Protein AF-A0A391NZN9-F1 (afdb_monomer)

Structure (mmCIF, N/CA/C/O backbone):
data_AF-A0A391NZN9-F1
#
_entry.id   AF-A0A391NZN9-F1
#
loop_
_atom_site.group_PDB
_atom_site.id
_atom_site.type_symbol
_atom_site.label_atom_id
_atom_site.label_alt_id
_atom_site.label_comp_id
_atom_site.label_asym_id
_atom_site.label_entity_id
_atom_site.label_seq_id
_atom_site.pdbx_PDB_ins_code
_atom_site.Cartn_x
_atom_site.Cartn_y
_atom_site.Cartn_z
_atom_site.occupancy
_atom_site.B_iso_or_equiv
_atom_site.auth_seq_id
_atom_site.auth_comp_id
_atom_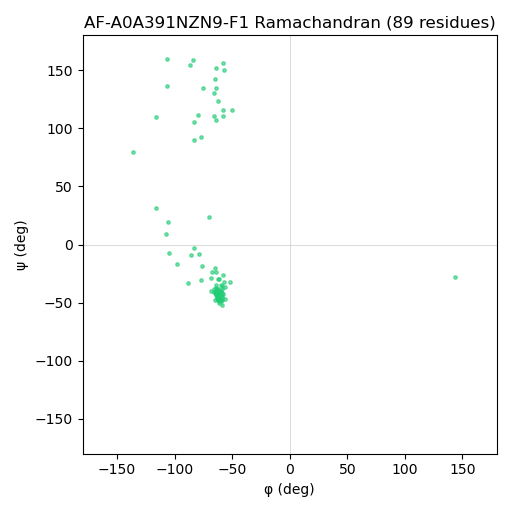site.auth_asym_id
_atom_site.auth_atom_id
_atom_site.pdbx_PDB_model_num
ATOM 1 N N . MET A 1 1 ? 9.229 -12.792 -5.696 1.00 77.94 1 MET A N 1
ATOM 2 C CA . MET A 1 1 ? 8.269 -11.678 -5.510 1.00 77.94 1 MET A CA 1
ATOM 3 C C . MET A 1 1 ? 8.519 -10.926 -4.199 1.00 77.94 1 MET A C 1
ATOM 5 O O . MET A 1 1 ? 8.957 -9.786 -4.254 1.00 77.94 1 MET A O 1
ATOM 9 N N . ASN A 1 2 ? 8.371 -11.571 -3.034 1.00 88.50 2 ASN A N 1
ATOM 10 C CA . ASN A 1 2 ? 8.480 -10.912 -1.717 1.00 88.50 2 ASN A CA 1
ATOM 11 C C . ASN A 1 2 ? 9.829 -10.223 -1.437 1.00 88.50 2 ASN A C 1
ATOM 13 O O . ASN A 1 2 ? 9.847 -9.163 -0.822 1.00 88.50 2 ASN A O 1
ATOM 17 N N . ALA A 1 3 ? 10.955 -10.781 -1.897 1.00 94.12 3 ALA A N 1
ATOM 18 C CA . ALA A 1 3 ? 12.266 -10.138 -1.742 1.00 94.12 3 ALA A CA 1
ATOM 19 C C . ALA A 1 3 ? 12.343 -8.781 -2.470 1.00 94.12 3 ALA A C 1
ATOM 21 O O . ALA A 1 3 ? 12.742 -7.790 -1.866 1.00 94.12 3 ALA A O 1
ATOM 22 N N . ARG A 1 4 ? 11.857 -8.720 -3.718 1.00 93.00 4 ARG A N 1
ATOM 23 C CA . ARG A 1 4 ? 11.851 -7.497 -4.539 1.00 93.00 4 ARG A CA 1
ATOM 24 C C . ARG A 1 4 ? 10.932 -6.418 -3.962 1.00 93.00 4 ARG A C 1
ATOM 26 O O . ARG A 1 4 ? 11.295 -5.250 -3.938 1.00 93.00 4 ARG A O 1
ATOM 33 N N . LEU A 1 5 ? 9.773 -6.807 -3.425 1.00 93.31 5 LEU A N 1
ATOM 34 C CA . LEU A 1 5 ? 8.874 -5.869 -2.742 1.00 93.31 5 LEU A CA 1
ATOM 35 C C . LEU A 1 5 ? 9.504 -5.280 -1.473 1.00 93.31 5 LEU A C 1
ATOM 37 O O . LEU A 1 5 ? 9.382 -4.083 -1.225 1.00 93.31 5 LEU A O 1
ATOM 41 N N . ARG A 1 6 ? 10.209 -6.099 -0.681 1.00 94.88 6 ARG A N 1
ATOM 42 C CA . ARG A 1 6 ? 10.924 -5.616 0.512 1.00 94.88 6 ARG A CA 1
ATOM 43 C C . ARG A 1 6 ? 12.056 -4.663 0.148 1.00 94.88 6 ARG A C 1
ATOM 45 O O . ARG A 1 6 ? 12.225 -3.656 0.823 1.00 94.88 6 ARG A O 1
ATOM 52 N N . GLU A 1 7 ? 12.811 -4.965 -0.902 1.00 96.00 7 GLU A N 1
ATOM 53 C CA . GLU A 1 7 ? 13.847 -4.075 -1.430 1.00 96.00 7 GLU A CA 1
ATOM 54 C C . GLU A 1 7 ? 13.257 -2.742 -1.907 1.00 96.00 7 GLU A C 1
ATOM 56 O O . GLU A 1 7 ? 13.711 -1.682 -1.483 1.00 96.00 7 GLU A O 1
ATOM 61 N N . MET A 1 8 ? 12.175 -2.786 -2.689 1.00 95.56 8 MET A N 1
ATOM 62 C CA . MET A 1 8 ? 11.471 -1.587 -3.138 1.00 95.56 8 MET A CA 1
ATOM 63 C C . MET A 1 8 ? 11.024 -0.727 -1.947 1.00 95.56 8 MET A C 1
ATOM 65 O O . MET A 1 8 ? 11.306 0.470 -1.915 1.00 95.56 8 MET A O 1
ATOM 69 N N . LEU A 1 9 ? 10.419 -1.325 -0.917 1.00 95.56 9 LEU A N 1
ATOM 70 C CA . LEU A 1 9 ? 10.010 -0.599 0.289 1.00 95.56 9 LEU A CA 1
ATOM 71 C C . LEU A 1 9 ? 11.191 -0.009 1.075 1.00 95.56 9 LEU A C 1
ATOM 73 O O . LEU A 1 9 ? 11.058 1.085 1.623 1.00 95.56 9 LEU A O 1
ATOM 77 N N . ARG A 1 10 ? 12.348 -0.687 1.117 1.00 96.00 10 ARG A N 1
ATOM 78 C CA . ARG A 1 10 ? 13.575 -0.154 1.741 1.00 96.00 10 ARG A CA 1
ATOM 79 C C . ARG A 1 10 ? 14.071 1.094 1.015 1.00 96.00 10 ARG A C 1
ATOM 81 O O . ARG A 1 10 ? 14.376 2.088 1.672 1.00 96.00 10 ARG A O 1
ATOM 88 N N . ASN A 1 11 ? 14.073 1.067 -0.317 1.00 96.62 11 ASN A N 1
ATOM 89 C CA . ASN A 1 11 ? 14.501 2.196 -1.148 1.00 96.62 11 ASN A CA 1
ATOM 90 C C . ASN A 1 11 ? 13.549 3.402 -1.036 1.00 96.62 11 ASN A C 1
ATOM 92 O O . ASN A 1 11 ? 13.971 4.538 -1.216 1.00 96.62 11 ASN A O 1
ATOM 96 N N . HIS A 1 12 ? 12.288 3.172 -0.656 1.00 96.75 12 HIS A N 1
ATOM 97 C CA . HIS A 1 12 ? 11.262 4.209 -0.490 1.00 96.75 12 HIS A CA 1
ATOM 98 C C . HIS A 1 12 ? 10.940 4.530 0.982 1.00 96.75 12 HIS A C 1
ATOM 100 O O . HIS A 1 12 ? 9.887 5.097 1.277 1.00 96.75 12 HIS A O 1
ATOM 106 N N . ARG A 1 13 ? 11.826 4.193 1.932 1.00 94.00 13 ARG A N 1
ATOM 107 C CA . ARG A 1 13 ? 11.575 4.366 3.379 1.00 94.00 13 ARG A CA 1
ATOM 108 C C . ARG A 1 13 ? 11.257 5.803 3.812 1.00 94.00 13 ARG A C 1
ATOM 110 O O . ARG A 1 13 ? 10.587 5.976 4.822 1.00 94.00 13 ARG A O 1
ATOM 117 N N . GLY A 1 14 ? 11.736 6.803 3.066 1.00 95.38 14 GLY A N 1
ATOM 118 C CA . GLY A 1 14 ? 11.513 8.229 3.338 1.00 95.38 14 GLY A CA 1
ATOM 119 C C . GLY A 1 14 ? 10.185 8.779 2.808 1.00 95.38 14 GLY A C 1
ATOM 120 O O . GLY A 1 14 ? 9.887 9.949 3.018 1.00 95.38 14 GLY A O 1
ATOM 121 N N . LEU A 1 15 ? 9.392 7.965 2.107 1.00 95.25 15 LEU A N 1
ATOM 122 C CA . LEU A 1 15 ? 8.068 8.363 1.645 1.00 95.25 15 LEU A CA 1
ATOM 123 C C . LEU A 1 15 ? 7.004 8.096 2.710 1.00 95.25 15 LEU A C 1
ATOM 125 O O . LEU A 1 15 ? 7.130 7.173 3.520 1.00 95.25 15 LEU A O 1
ATOM 129 N N . S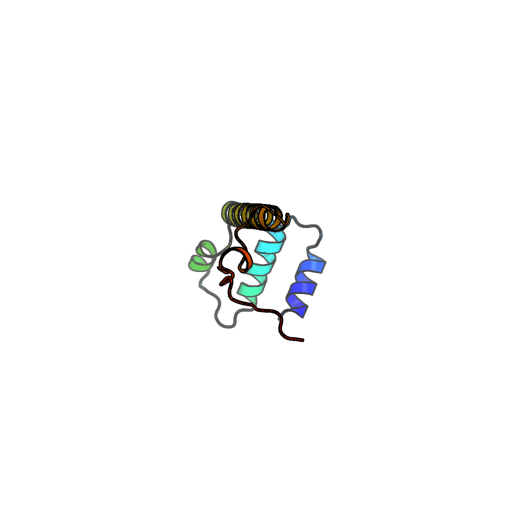ER A 1 16 ? 5.915 8.866 2.648 1.00 93.38 16 SER A N 1
ATOM 130 C CA . SER A 1 16 ? 4.722 8.600 3.452 1.00 93.38 16 SER A CA 1
ATOM 131 C C . SER A 1 16 ? 4.178 7.195 3.180 1.00 93.38 16 SER A C 1
ATOM 133 O O . SER A 1 16 ? 4.414 6.599 2.120 1.00 93.38 16 SER A O 1
ATOM 135 N N . ILE A 1 17 ? 3.441 6.647 4.143 1.00 89.81 17 ILE A N 1
ATOM 136 C CA . ILE A 1 17 ? 2.904 5.291 4.044 1.00 89.81 17 ILE A CA 1
ATOM 137 C C . ILE A 1 17 ? 1.993 5.124 2.820 1.00 89.81 17 ILE A C 1
ATOM 139 O O . ILE A 1 17 ? 2.102 4.121 2.117 1.00 89.81 17 ILE A O 1
ATOM 143 N N . GLU A 1 18 ? 1.189 6.136 2.493 1.00 92.31 18 GLU A N 1
ATOM 144 C CA . GLU A 1 18 ? 0.294 6.157 1.334 1.00 92.31 18 GLU A CA 1
ATOM 145 C C . GLU A 1 18 ? 1.089 6.069 0.032 1.00 92.31 18 GLU A C 1
ATOM 147 O O . GLU A 1 18 ? 0.785 5.259 -0.846 1.00 92.31 18 GLU A O 1
ATOM 152 N N . ARG A 1 19 ? 2.168 6.855 -0.076 1.00 94.44 19 ARG A N 1
ATOM 153 C CA . ARG A 1 19 ? 3.061 6.838 -1.240 1.00 94.44 19 ARG A CA 1
ATOM 154 C C . ARG A 1 19 ? 3.768 5.494 -1.386 1.00 94.44 19 ARG A C 1
ATOM 156 O O . ARG A 1 19 ? 3.880 4.991 -2.500 1.00 94.44 19 ARG A O 1
ATOM 163 N N . ARG A 1 20 ? 4.198 4.878 -0.281 1.00 95.19 20 ARG A N 1
ATOM 164 C CA . ARG A 1 20 ? 4.792 3.531 -0.301 1.00 95.19 20 ARG A CA 1
ATOM 165 C C . ARG A 1 20 ? 3.780 2.464 -0.720 1.00 95.19 20 ARG A C 1
ATOM 167 O O . ARG A 1 20 ? 4.133 1.592 -1.506 1.00 95.19 20 ARG A O 1
ATOM 174 N N . ILE A 1 21 ? 2.533 2.534 -0.245 1.00 93.62 21 ILE A N 1
ATOM 175 C CA . ILE A 1 21 ? 1.452 1.624 -0.663 1.00 93.62 21 ILE A CA 1
ATOM 176 C C . ILE A 1 21 ? 1.198 1.770 -2.165 1.00 93.62 21 ILE A C 1
ATOM 178 O O . ILE A 1 21 ? 1.203 0.774 -2.886 1.00 93.62 21 ILE A O 1
ATOM 182 N N . LYS A 1 22 ? 1.058 3.003 -2.661 1.00 94.81 22 LYS A N 1
ATOM 183 C CA . LYS A 1 22 ? 0.902 3.269 -4.097 1.00 94.81 22 LYS A CA 1
ATOM 184 C C . LYS A 1 22 ? 2.099 2.752 -4.904 1.00 94.81 22 LYS A C 1
ATOM 186 O O . LYS A 1 22 ? 1.901 2.132 -5.943 1.00 94.81 22 LYS A O 1
ATOM 191 N N . ALA A 1 23 ? 3.326 2.907 -4.406 1.00 95.25 23 ALA A N 1
ATOM 192 C CA . ALA A 1 23 ? 4.516 2.348 -5.047 1.00 95.25 23 ALA A CA 1
ATOM 193 C C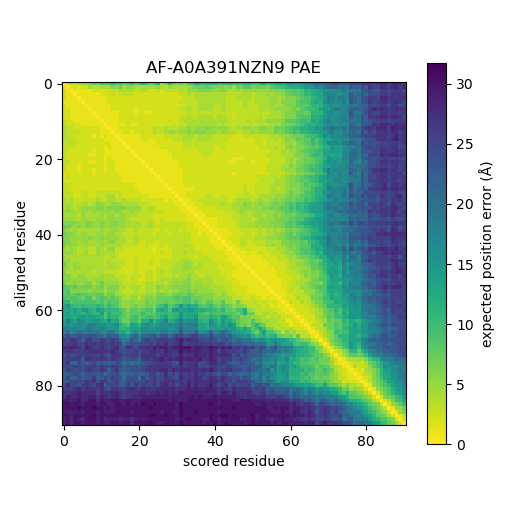 . ALA A 1 23 ? 4.484 0.809 -5.121 1.00 95.25 23 ALA A C 1
ATOM 195 O O . ALA A 1 23 ? 4.868 0.249 -6.144 1.00 95.25 23 ALA A O 1
ATOM 196 N N . VAL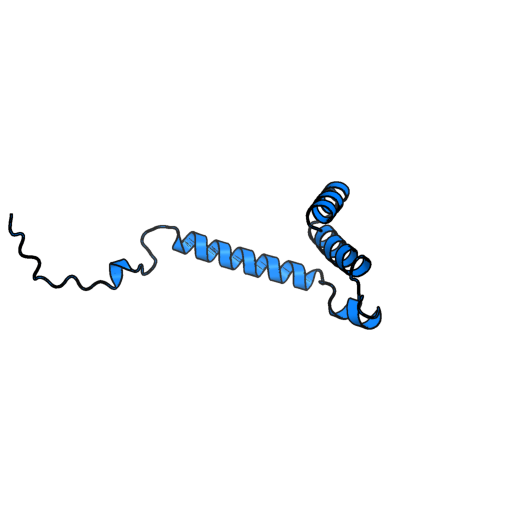 A 1 24 ? 3.979 0.116 -4.087 1.00 94.12 24 VAL A N 1
ATOM 197 C CA . VAL A 1 24 ? 3.769 -1.347 -4.125 1.00 94.12 24 VAL A CA 1
ATOM 198 C C . VAL A 1 24 ? 2.775 -1.724 -5.218 1.00 94.12 24 VAL A C 1
ATOM 200 O O . VAL A 1 24 ? 3.084 -2.589 -6.034 1.00 94.12 24 VAL A O 1
ATOM 203 N N . TYR A 1 25 ? 1.613 -1.067 -5.266 1.00 93.81 25 TYR A N 1
ATOM 204 C CA . TYR A 1 25 ? 0.603 -1.332 -6.296 1.00 93.81 25 TYR A CA 1
ATOM 205 C C . TYR A 1 25 ? 1.156 -1.100 -7.704 1.00 93.81 25 TYR A C 1
ATOM 207 O O . TYR A 1 25 ? 0.986 -1.949 -8.579 1.00 93.81 25 TYR A O 1
ATOM 215 N N . TRP A 1 26 ? 1.881 0.002 -7.906 1.00 93.88 26 TRP A N 1
ATOM 216 C CA . TRP A 1 26 ? 2.526 0.307 -9.180 1.00 93.88 26 TRP A CA 1
ATOM 217 C C . TRP A 1 26 ? 3.580 -0.737 -9.560 1.00 93.88 26 TRP A C 1
ATOM 219 O O . TRP A 1 26 ? 3.618 -1.203 -10.696 1.00 93.88 26 TRP A O 1
ATOM 229 N N . TRP A 1 27 ? 4.406 -1.162 -8.602 1.00 94.50 27 TRP A N 1
ATOM 230 C CA . TRP A 1 27 ? 5.397 -2.209 -8.832 1.00 94.50 27 TRP A CA 1
ATOM 231 C C . TRP A 1 27 ? 4.729 -3.521 -9.252 1.00 94.50 27 TRP A C 1
ATOM 233 O O . TRP A 1 27 ? 5.154 -4.130 -10.232 1.00 94.50 27 TRP A O 1
ATOM 243 N N . CYS A 1 28 ? 3.661 -3.930 -8.561 1.00 91.69 28 CYS A N 1
ATOM 244 C CA . CYS A 1 28 ? 2.887 -5.120 -8.911 1.00 91.69 28 CYS A CA 1
ATOM 245 C C . CYS A 1 28 ? 2.261 -5.007 -10.304 1.00 91.69 28 CYS A C 1
ATOM 247 O O . CYS A 1 28 ? 2.304 -5.973 -11.059 1.00 91.69 28 CYS A O 1
ATOM 249 N N . TYR A 1 29 ? 1.731 -3.835 -10.662 1.00 93.38 29 TYR A N 1
ATOM 250 C CA . TYR A 1 29 ? 1.208 -3.569 -11.998 1.00 93.38 29 TYR A CA 1
ATOM 251 C C . TYR A 1 29 ? 2.281 -3.769 -13.083 1.00 93.38 29 TYR A C 1
ATOM 253 O O . TYR A 1 29 ? 2.081 -4.562 -14.001 1.00 93.38 29 TYR A O 1
ATOM 261 N N . MET A 1 30 ? 3.446 -3.130 -12.931 1.00 93.50 30 MET A N 1
ATOM 262 C CA . MET A 1 30 ? 4.549 -3.193 -13.902 1.00 93.50 30 MET A CA 1
ATOM 263 C C . MET A 1 30 ? 5.152 -4.595 -14.063 1.00 93.50 30 MET A C 1
ATOM 265 O O . MET A 1 30 ? 5.768 -4.887 -15.083 1.00 93.50 30 MET A O 1
ATOM 269 N N . HIS A 1 31 ? 4.998 -5.453 -13.054 1.00 92.56 31 HIS A N 1
ATOM 270 C CA . HIS A 1 31 ? 5.537 -6.815 -13.039 1.00 92.56 31 HIS A CA 1
ATOM 271 C C . HIS A 1 31 ? 4.452 -7.889 -13.207 1.00 92.56 31 HIS A C 1
ATOM 273 O O . HIS A 1 31 ? 4.737 -9.077 -13.039 1.00 92.56 31 HIS A O 1
ATOM 279 N N . SER A 1 32 ? 3.214 -7.496 -13.521 1.00 91.50 32 SER A N 1
ATOM 280 C CA . SER A 1 32 ? 2.144 -8.437 -13.841 1.00 91.50 32 SER A CA 1
ATOM 281 C C . SER A 1 32 ? 2.354 -8.996 -15.252 1.00 91.50 32 SER A C 1
ATOM 283 O O . SER A 1 32 ? 2.583 -8.218 -16.176 1.00 91.50 32 SER A O 1
ATOM 285 N N . PRO A 1 33 ? 2.220 -10.317 -15.476 1.00 95.00 33 PRO A N 1
ATOM 286 C CA . PRO A 1 33 ? 2.294 -10.891 -16.822 1.00 95.00 33 PRO A CA 1
ATOM 287 C C . PRO A 1 33 ? 1.142 -10.430 -17.730 1.00 95.00 33 PRO A C 1
ATOM 289 O O . PRO A 1 33 ? 1.243 -10.533 -18.949 1.00 95.00 33 PRO A O 1
ATOM 292 N N . LYS A 1 34 ? 0.037 -9.948 -17.144 1.00 94.75 34 LYS A N 1
ATOM 293 C CA . LYS A 1 34 ? -1.137 -9.415 -17.846 1.00 94.75 34 LYS A CA 1
ATOM 294 C C . LYS A 1 34 ? -1.584 -8.122 -17.154 1.00 94.75 34 LYS A C 1
ATOM 296 O O . LYS A 1 34 ? -2.476 -8.168 -16.303 1.00 94.75 34 LYS A O 1
ATOM 301 N N . PRO A 1 35 ? -0.915 -6.988 -17.423 1.00 93.12 35 PRO A N 1
ATOM 302 C CA . PRO A 1 35 ? -1.298 -5.709 -16.843 1.00 93.12 35 PRO A CA 1
ATOM 303 C C . PRO A 1 35 ? -2.685 -5.288 -17.342 1.00 93.12 35 PRO A C 1
ATOM 305 O O . PRO A 1 35 ? -3.035 -5.506 -18.502 1.00 93.12 35 PRO A O 1
ATOM 308 N N . LEU A 1 36 ? -3.475 -4.677 -16.460 1.00 94.12 36 LEU A N 1
ATOM 309 C CA . LEU A 1 36 ? -4.729 -4.039 -16.854 1.00 94.12 36 LEU A CA 1
ATOM 310 C C . LEU A 1 36 ? -4.456 -2.863 -17.809 1.00 94.12 36 LEU A C 1
ATOM 312 O O . LEU A 1 36 ? -3.406 -2.228 -17.701 1.00 94.12 36 LEU A O 1
ATOM 316 N N . PRO A 1 37 ? -5.397 -2.513 -18.703 1.00 94.56 37 PRO A N 1
ATOM 317 C CA . PRO A 1 37 ? -5.300 -1.283 -19.479 1.00 94.56 37 PRO A CA 1
ATOM 318 C C . PRO A 1 37 ? -5.183 -0.060 -18.567 1.00 94.56 37 PRO A C 1
ATOM 320 O O . PRO A 1 37 ? -5.763 -0.031 -17.480 1.00 94.56 37 PRO A O 1
ATOM 323 N N . LEU A 1 38 ? -4.498 0.987 -19.033 1.00 88.75 38 LEU A N 1
ATOM 324 C CA . LEU A 1 38 ? -4.253 2.191 -18.231 1.00 88.75 38 LEU A CA 1
ATOM 325 C C . LEU A 1 38 ? -5.545 2.835 -17.698 1.00 88.75 38 LEU A C 1
ATOM 327 O O . LEU A 1 38 ? -5.587 3.282 -16.553 1.00 88.75 38 LEU A O 1
ATOM 331 N N . SER A 1 39 ? -6.615 2.807 -18.496 1.00 93.44 39 SER A N 1
ATOM 332 C CA . SER A 1 39 ? -7.948 3.287 -18.115 1.00 93.44 39 SER A CA 1
ATOM 333 C C . SER A 1 39 ? -8.571 2.514 -16.948 1.00 93.44 39 SER A C 1
ATOM 335 O O . SER A 1 39 ? -9.345 3.079 -16.180 1.00 93.44 39 SER A O 1
ATOM 337 N N . GLU A 1 40 ? -8.238 1.231 -16.801 1.00 94.06 40 GLU A N 1
ATOM 338 C CA . GLU A 1 40 ? -8.758 0.369 -15.739 1.00 94.06 40 GLU A CA 1
ATOM 339 C C . GLU A 1 40 ? -7.901 0.444 -14.473 1.00 94.06 40 GLU A C 1
ATOM 341 O O . GLU A 1 40 ? -8.441 0.412 -13.369 1.00 94.06 40 GLU A O 1
ATOM 346 N N . ILE A 1 41 ? -6.581 0.630 -14.599 1.00 92.38 41 ILE A N 1
ATOM 347 C CA . ILE A 1 41 ? -5.683 0.778 -13.438 1.00 92.38 41 ILE A CA 1
ATOM 348 C C . ILE A 1 41 ? -6.109 1.949 -12.563 1.0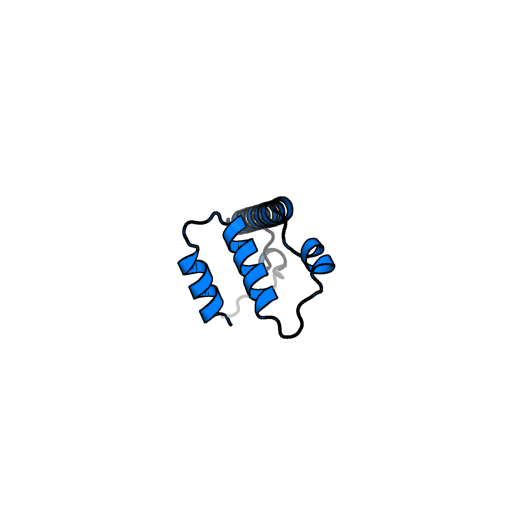0 92.38 41 ILE A C 1
ATOM 350 O O . ILE A 1 41 ? -6.117 1.826 -11.343 1.00 92.38 41 ILE A O 1
ATOM 354 N N . ILE A 1 42 ? -6.480 3.076 -13.178 1.00 90.00 42 ILE A N 1
ATOM 355 C CA . ILE A 1 42 ? -6.891 4.285 -12.453 1.00 90.00 42 ILE A CA 1
ATOM 356 C C . ILE A 1 42 ? -8.074 3.991 -11.520 1.00 90.00 42 ILE A C 1
ATOM 358 O O . ILE A 1 42 ? -8.151 4.567 -10.438 1.00 90.00 42 ILE A O 1
ATOM 362 N N . LYS A 1 43 ? -8.959 3.062 -11.901 1.00 91.38 43 LYS A N 1
ATOM 363 C CA . LYS A 1 43 ? -10.129 2.672 -11.105 1.00 91.38 43 LYS A CA 1
ATOM 364 C C . LYS A 1 43 ? -9.778 1.748 -9.938 1.00 91.38 43 LYS A C 1
ATOM 366 O O . LYS A 1 43 ? -10.471 1.769 -8.927 1.00 91.38 43 LYS A O 1
ATOM 371 N N . VAL A 1 44 ? -8.736 0.924 -10.0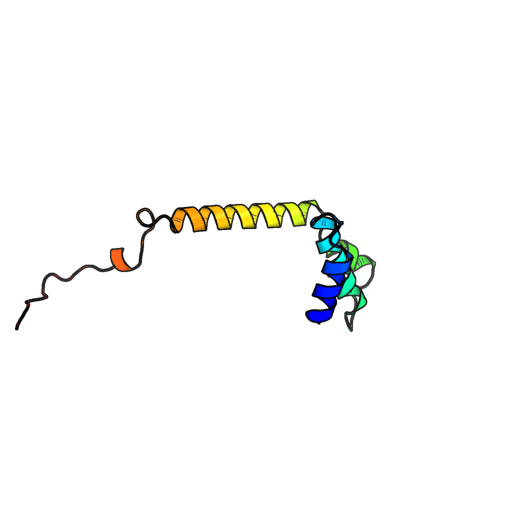79 1.00 90.50 44 VAL A N 1
ATOM 372 C CA . VAL A 1 44 ? -8.344 -0.073 -9.062 1.00 90.50 44 VAL A CA 1
ATOM 373 C C . VAL A 1 44 ? -7.205 0.392 -8.156 1.00 90.50 44 VAL A C 1
ATOM 375 O O . VAL A 1 44 ? -6.975 -0.200 -7.102 1.00 90.50 44 VAL A O 1
ATOM 378 N N . MET A 1 45 ? -6.470 1.433 -8.551 1.00 93.12 45 MET A N 1
ATOM 379 C CA . MET A 1 45 ? -5.385 1.994 -7.756 1.00 93.12 45 MET A CA 1
ATOM 380 C C . MET A 1 45 ? -5.940 2.575 -6.446 1.00 93.12 45 MET A C 1
ATOM 382 O O . MET A 1 45 ? -6.934 3.304 -6.474 1.00 93.12 45 MET A O 1
ATOM 386 N N . PRO A 1 46 ? -5.309 2.315 -5.289 1.00 93.81 46 PRO A N 1
ATOM 387 C CA . PRO A 1 46 ? -5.802 2.845 -4.030 1.00 93.81 46 PRO A CA 1
ATOM 388 C C . PRO A 1 46 ? -5.694 4.375 -3.998 1.00 93.81 46 PRO A C 1
ATOM 390 O O . PRO A 1 46 ? -4.638 4.963 -4.257 1.00 93.81 46 PRO A O 1
ATOM 393 N N . THR A 1 47 ? -6.795 5.023 -3.627 1.00 93.56 47 THR A N 1
ATOM 394 C CA . THR A 1 47 ? -6.842 6.458 -3.331 1.00 93.56 47 THR A CA 1
ATOM 395 C C . THR A 1 47 ? -6.413 6.710 -1.891 1.00 93.56 47 THR A C 1
ATOM 397 O O . THR A 1 47 ? -6.516 5.820 -1.044 1.00 93.56 47 THR A O 1
ATOM 400 N N . ASP A 1 48 ? -5.988 7.933 -1.572 1.00 92.44 48 ASP A N 1
ATOM 401 C CA . ASP A 1 48 ? -5.608 8.282 -0.194 1.00 92.44 48 ASP A CA 1
ATOM 402 C C . ASP A 1 48 ? -6.782 8.087 0.781 1.00 92.44 48 ASP A C 1
ATOM 404 O O . ASP A 1 48 ? -6.597 7.606 1.899 1.00 92.44 48 ASP A O 1
ATOM 408 N N . GLN A 1 49 ? -8.009 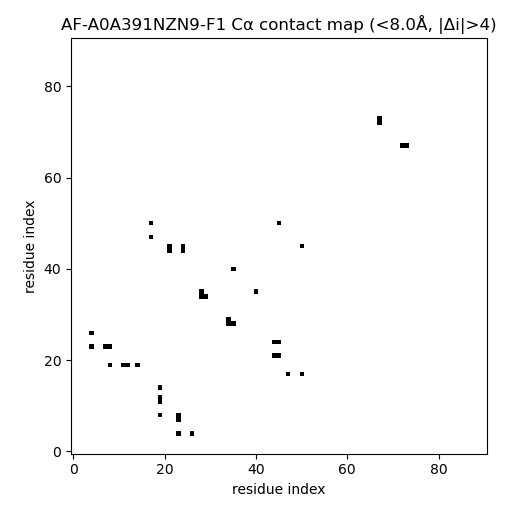8.345 0.318 1.00 93.25 49 GLN A N 1
ATOM 409 C CA . GLN A 1 49 ? -9.237 8.077 1.068 1.00 93.25 49 GLN A CA 1
ATOM 410 C C . GLN A 1 49 ? -9.429 6.580 1.337 1.00 93.25 49 GLN A C 1
ATOM 412 O O . GLN A 1 49 ? -9.685 6.198 2.476 1.00 93.25 49 GLN A O 1
ATOM 417 N N . SER A 1 50 ? -9.253 5.718 0.328 1.00 93.25 50 SER A N 1
ATOM 418 C CA . SER A 1 50 ? -9.363 4.265 0.522 1.00 93.25 50 SER A CA 1
ATOM 419 C C . SER A 1 50 ? -8.288 3.720 1.466 1.00 93.25 50 SER A C 1
ATOM 421 O O . SER A 1 50 ? -8.579 2.862 2.297 1.00 93.25 50 SER A O 1
ATOM 423 N N . ILE A 1 51 ? -7.064 4.257 1.395 1.00 91.81 51 ILE A N 1
ATOM 424 C CA . ILE A 1 51 ? -5.960 3.872 2.280 1.00 91.81 51 ILE A CA 1
ATOM 425 C C . ILE A 1 51 ? -6.309 4.266 3.716 1.00 91.81 51 ILE A C 1
ATOM 427 O O . ILE A 1 51 ? -6.234 3.438 4.621 1.00 91.81 51 ILE A O 1
ATOM 431 N N . THR A 1 52 ? -6.770 5.502 3.909 1.00 90.56 52 THR A N 1
ATOM 432 C CA . THR A 1 52 ? -7.197 6.020 5.214 1.00 90.56 52 THR A CA 1
ATOM 433 C C . THR A 1 52 ? -8.332 5.184 5.802 1.00 90.56 52 THR A C 1
ATOM 435 O O . THR A 1 52 ? -8.260 4.780 6.961 1.00 90.56 52 THR A O 1
ATOM 438 N N . ALA A 1 53 ? -9.345 4.854 4.999 1.00 91.75 53 ALA A N 1
ATOM 439 C CA . ALA A 1 53 ? -10.478 4.040 5.427 1.00 91.75 53 ALA A CA 1
ATOM 440 C C . ALA A 1 53 ? -10.050 2.628 5.870 1.00 91.75 53 ALA A C 1
ATOM 442 O O . ALA A 1 53 ? -10.542 2.118 6.878 1.00 91.75 53 ALA A O 1
ATOM 443 N N . ILE A 1 54 ? -9.099 2.003 5.163 1.00 90.00 54 ILE A N 1
ATOM 444 C CA . ILE A 1 54 ? -8.537 0.704 5.564 1.00 90.00 54 ILE A CA 1
ATOM 445 C C . ILE A 1 54 ? -7.822 0.825 6.913 1.00 90.00 54 ILE A C 1
ATOM 447 O O . ILE A 1 54 ? -8.059 -0.000 7.795 1.00 90.00 54 ILE A O 1
ATOM 451 N N . TYR A 1 55 ? -6.995 1.858 7.104 1.00 85.56 55 TYR A N 1
ATOM 452 C CA . TYR A 1 55 ? -6.305 2.081 8.376 1.00 85.56 55 TYR A CA 1
ATOM 453 C C . TYR A 1 55 ? -7.271 2.321 9.536 1.00 85.56 55 TYR A C 1
ATOM 455 O O . TYR A 1 55 ? -7.088 1.741 10.604 1.00 85.56 55 TYR A O 1
ATOM 463 N N . GLN A 1 56 ? -8.319 3.120 9.330 1.00 89.44 56 GLN A N 1
ATOM 464 C CA . GLN A 1 56 ? -9.355 3.356 10.337 1.00 89.44 56 GLN A CA 1
ATOM 465 C C . GLN A 1 56 ? -10.049 2.051 10.736 1.00 89.44 56 GLN A C 1
ATOM 467 O O . GLN A 1 56 ? -10.117 1.737 11.923 1.00 89.44 56 GLN A O 1
ATOM 472 N N . ARG A 1 57 ? -10.471 1.244 9.754 1.00 90.50 57 ARG A N 1
ATOM 473 C CA . ARG A 1 57 ? -11.101 -0.061 9.999 1.00 90.50 57 ARG A CA 1
ATOM 474 C C . ARG A 1 57 ? -10.164 -1.031 10.724 1.00 90.50 57 ARG A C 1
ATOM 476 O O . ARG A 1 57 ? -10.595 -1.743 11.627 1.00 90.50 57 ARG A O 1
ATOM 483 N N . MET A 1 58 ? -8.886 -1.073 10.343 1.00 87.81 58 MET A N 1
ATOM 484 C CA . MET A 1 58 ? -7.886 -1.910 11.017 1.00 87.81 58 MET A CA 1
ATOM 485 C C . MET A 1 58 ? -7.665 -1.473 12.465 1.00 87.81 58 MET A C 1
ATOM 487 O O . MET A 1 58 ? -7.588 -2.323 13.347 1.00 87.81 58 MET A O 1
ATOM 491 N N . ASN A 1 59 ? -7.593 -0.166 12.718 1.00 86.81 59 ASN A N 1
ATOM 492 C CA . ASN A 1 59 ? -7.401 0.369 14.061 1.00 86.81 59 ASN A CA 1
ATOM 493 C C . ASN A 1 59 ? -8.627 0.123 14.952 1.00 86.81 59 ASN A C 1
ATOM 495 O O . ASN A 1 59 ? -8.484 -0.247 16.111 1.00 86.81 59 ASN A O 1
ATOM 499 N N . GLU A 1 60 ? -9.837 0.266 14.408 1.00 84.62 60 GLU A N 1
ATOM 500 C CA . GLU A 1 60 ? -11.072 -0.076 15.113 1.00 84.62 60 GLU A CA 1
ATOM 501 C C . GLU A 1 60 ? -11.121 -1.561 15.476 1.00 84.62 60 GLU A C 1
ATOM 503 O O . GLU A 1 60 ? -11.378 -1.898 16.632 1.00 84.62 60 GLU A O 1
ATOM 508 N N . LYS A 1 61 ? -10.793 -2.445 14.525 1.00 79.25 61 LYS A N 1
ATOM 509 C CA . LYS A 1 61 ? -10.680 -3.882 14.785 1.00 79.25 61 LYS A CA 1
ATOM 510 C C . LYS A 1 61 ? -9.640 -4.175 15.868 1.00 79.25 61 LYS A C 1
ATOM 512 O O . LYS A 1 61 ? -9.942 -4.907 16.802 1.00 79.25 61 LYS A O 1
ATOM 517 N N . HIS A 1 62 ? -8.452 -3.579 15.781 1.00 78.81 62 HIS A N 1
ATOM 518 C CA . HIS A 1 62 ? -7.399 -3.772 16.777 1.00 78.81 62 HIS A CA 1
ATOM 519 C C . HIS A 1 62 ? -7.815 -3.264 18.164 1.00 78.81 62 HIS A C 1
ATOM 521 O O . HIS A 1 62 ? -7.520 -3.899 19.172 1.00 78.81 62 HIS A O 1
ATOM 527 N N . ARG A 1 63 ? -8.542 -2.142 18.228 1.00 77.75 63 ARG A N 1
ATOM 528 C CA . ARG A 1 63 ? -9.123 -1.627 19.472 1.00 77.75 63 ARG A CA 1
ATOM 529 C C . ARG A 1 63 ? -10.126 -2.618 20.059 1.00 77.75 63 ARG A C 1
ATOM 531 O O . ARG A 1 63 ? -10.025 -2.907 21.243 1.00 77.75 63 ARG A O 1
ATOM 538 N N . LEU A 1 64 ? -11.041 -3.154 19.248 1.00 74.88 64 LEU A N 1
ATOM 539 C CA . LEU A 1 64 ? -12.007 -4.169 19.680 1.00 74.88 64 LEU A CA 1
ATOM 540 C C . LEU A 1 64 ? -11.306 -5.438 20.177 1.00 74.88 64 LEU A C 1
ATOM 542 O O . LEU A 1 64 ? -11.607 -5.905 21.266 1.00 74.88 64 LEU A O 1
ATOM 546 N N . GLU A 1 65 ? -10.332 -5.959 19.429 1.00 75.00 65 GLU A N 1
ATOM 547 C CA . GLU A 1 65 ? -9.527 -7.118 19.840 1.00 75.00 65 GLU A CA 1
ATOM 548 C C . GLU A 1 65 ? -8.784 -6.854 21.150 1.00 75.00 65 GLU A C 1
ATOM 550 O O . GLU A 1 65 ? -8.762 -7.713 22.025 1.00 75.00 65 GLU A O 1
ATOM 555 N N . LYS A 1 66 ? -8.214 -5.655 21.320 1.00 72.44 66 LYS A N 1
ATOM 556 C CA . LYS A 1 66 ? -7.556 -5.271 22.566 1.00 72.44 66 LYS A CA 1
ATOM 557 C C . LYS A 1 66 ? -8.549 -5.215 23.721 1.00 72.44 66 LYS A C 1
ATOM 559 O O . LYS A 1 66 ? -8.212 -5.733 24.773 1.00 72.44 66 LYS A O 1
ATOM 564 N N . THR A 1 67 ? -9.741 -4.643 23.531 1.00 66.50 67 THR A N 1
ATOM 565 C CA . THR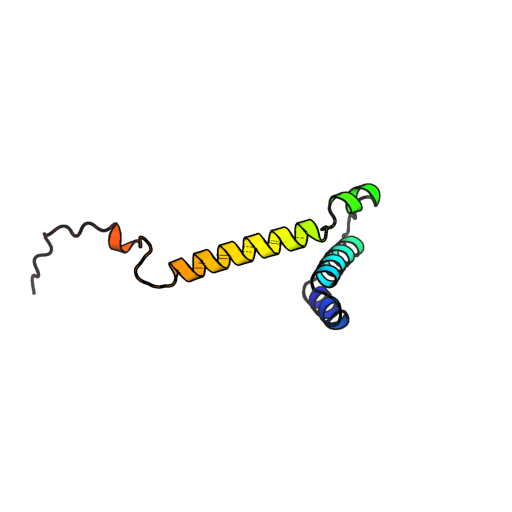 A 1 67 ? -10.819 -4.633 24.537 1.00 66.50 67 THR A CA 1
ATOM 566 C C . THR A 1 67 ? -11.251 -6.053 24.908 1.00 66.50 67 THR A C 1
ATOM 568 O O . THR A 1 67 ? -11.351 -6.352 26.089 1.00 66.50 67 THR A O 1
ATOM 571 N N . LEU A 1 68 ? -11.420 -6.947 23.928 1.00 61.75 68 LEU A N 1
ATOM 572 C CA . LEU A 1 68 ? -11.752 -8.360 24.161 1.00 61.75 68 LEU A CA 1
ATOM 573 C C . LEU A 1 68 ? -10.604 -9.144 24.825 1.00 61.75 68 LEU A C 1
ATOM 575 O O . LEU A 1 68 ? -10.847 -10.111 25.537 1.00 61.75 68 LEU A O 1
ATOM 579 N N . SER A 1 69 ? -9.353 -8.736 24.596 1.00 57.78 69 SER A N 1
ATOM 580 C CA . SER A 1 69 ? -8.160 -9.337 25.203 1.00 57.78 69 SER A CA 1
ATOM 581 C C . SER A 1 69 ? -7.917 -8.884 26.650 1.00 57.78 69 SER A C 1
ATOM 583 O O . SER A 1 69 ? -7.020 -9.429 27.300 1.00 57.78 69 SER A O 1
ATOM 585 N N . ILE A 1 70 ? -8.667 -7.902 27.169 1.00 58.25 70 ILE A N 1
ATOM 586 C CA . ILE A 1 70 ? -8.710 -7.604 28.606 1.00 58.25 70 ILE A CA 1
ATOM 587 C C . ILE A 1 70 ? -9.606 -8.681 29.225 1.00 58.25 70 ILE A C 1
ATOM 589 O O . ILE A 1 70 ? -10.829 -8.593 29.197 1.00 58.25 70 ILE A O 1
ATOM 593 N N . TRP A 1 71 ? -8.978 -9.764 29.678 1.00 51.81 71 TRP A N 1
ATOM 594 C CA . TRP A 1 71 ? -9.635 -10.945 30.234 1.00 51.81 71 TRP A CA 1
ATOM 595 C C . TRP A 1 71 ? -10.668 -10.564 31.311 1.00 51.81 71 TRP A C 1
ATOM 597 O O . TRP A 1 71 ? -10.289 -10.038 32.356 1.00 51.81 71 TRP A O 1
ATOM 607 N N . GLY A 1 72 ? -11.953 -10.842 31.053 1.00 56.22 72 GLY A N 1
ATOM 608 C CA . GLY A 1 72 ? -13.053 -10.678 32.016 1.00 56.22 72 GLY A CA 1
ATOM 609 C C . GLY A 1 72 ? -14.392 -10.203 31.433 1.00 56.22 72 GLY A C 1
ATOM 610 O O . GLY A 1 72 ? -15.428 -10.572 31.971 1.00 56.22 72 GLY A O 1
ATOM 611 N N . ASP A 1 73 ? -14.386 -9.446 30.328 1.00 61.38 73 ASP A N 1
ATOM 612 C CA . ASP A 1 73 ? -15.599 -8.772 29.811 1.00 61.38 73 ASP A CA 1
ATOM 613 C C . ASP A 1 73 ? -16.223 -9.422 28.558 1.00 61.38 73 ASP A C 1
ATOM 615 O O . ASP A 1 73 ? -17.301 -9.023 28.112 1.00 61.38 73 ASP A O 1
ATOM 619 N N . ALA A 1 74 ? -15.562 -10.414 27.956 1.00 67.06 74 ALA A N 1
ATOM 620 C CA . ALA A 1 74 ? -16.041 -11.094 26.753 1.00 67.06 74 ALA A CA 1
ATOM 621 C C . ALA A 1 74 ? -16.541 -12.506 27.078 1.00 67.06 74 ALA A C 1
ATOM 623 O O . ALA A 1 74 ? -15.857 -13.241 27.785 1.00 67.06 74 ALA A O 1
ATOM 624 N N . ILE A 1 75 ? -17.688 -12.898 26.505 1.00 69.00 75 ILE A N 1
ATOM 625 C CA . ILE A 1 75 ? -18.202 -14.274 26.588 1.00 69.00 75 ILE A CA 1
ATOM 626 C C . ILE A 1 75 ? -17.143 -15.216 26.006 1.00 69.00 75 ILE A C 1
ATOM 628 O O . ILE A 1 75 ? -16.830 -15.151 24.814 1.00 69.00 75 ILE A O 1
ATOM 632 N N . VAL A 1 76 ? -16.602 -16.096 26.841 1.00 67.88 76 VAL A N 1
ATOM 633 C CA . VAL A 1 76 ? -15.622 -17.116 26.450 1.00 67.88 76 VAL A CA 1
ATOM 634 C C . VAL A 1 76 ? -16.272 -18.497 26.426 1.00 67.88 76 VAL A C 1
ATOM 636 O O . VAL A 1 76 ? -17.305 -18.730 27.048 1.00 67.88 76 VAL A O 1
ATOM 639 N N . TRP A 1 77 ? -15.670 -19.451 25.707 1.00 65.75 77 TRP A N 1
ATOM 640 C CA . TRP A 1 77 ? -16.191 -20.824 25.594 1.00 65.75 77 TRP A CA 1
ATOM 641 C C . TRP A 1 77 ? -16.482 -21.482 26.950 1.00 65.75 77 TRP A C 1
ATOM 643 O O . TRP A 1 77 ? -17.438 -22.245 27.067 1.00 65.75 77 TRP A O 1
ATOM 653 N N . SER A 1 78 ? -15.707 -21.144 27.985 1.00 63.88 78 SER A N 1
ATOM 654 C CA . SER A 1 78 ? -15.936 -21.608 29.354 1.00 63.88 78 SER A CA 1
ATOM 655 C C . SER A 1 78 ? -17.278 -21.174 29.951 1.00 63.88 78 SER A C 1
ATOM 657 O O . SER A 1 78 ? -17.836 -21.924 30.747 1.00 63.88 78 SER A O 1
ATOM 659 N N . ASP A 1 79 ? -17.829 -20.030 29.540 1.00 72.06 79 ASP A N 1
ATOM 660 C CA . ASP A 1 79 ? -19.109 -19.500 30.041 1.00 72.06 79 ASP A CA 1
ATOM 661 C C . ASP A 1 79 ? -20.318 -20.236 29.450 1.00 72.06 79 ASP A C 1
ATOM 663 O O . ASP A 1 79 ? -21.423 -20.193 29.991 1.00 72.06 79 ASP A O 1
ATOM 667 N N . LEU A 1 80 ? -20.109 -20.936 28.332 1.00 74.06 80 LEU A N 1
ATOM 668 C CA . LEU A 1 80 ? -21.132 -21.733 27.656 1.00 74.06 80 LEU A CA 1
ATOM 669 C C . LEU A 1 80 ? -21.244 -23.151 28.234 1.00 74.06 80 LEU A C 1
ATOM 671 O O . LEU A 1 80 ? -22.179 -23.882 27.899 1.00 74.06 80 LEU A O 1
ATOM 675 N N . HIS A 1 81 ? -20.327 -23.554 29.118 1.00 71.62 81 HIS A N 1
ATOM 676 C CA . HIS A 1 81 ? -20.405 -24.845 29.785 1.00 71.62 81 HIS A CA 1
ATOM 677 C C . HIS A 1 81 ? -21.331 -24.769 31.004 1.00 71.62 81 HIS A C 1
ATOM 679 O O . HIS A 1 81 ? -20.960 -24.289 32.075 1.00 71.62 81 HIS A O 1
ATOM 685 N N . LYS A 1 82 ? -22.533 -25.343 30.881 1.00 66.19 82 LYS A N 1
ATOM 686 C CA . LYS A 1 82 ? -23.270 -25.805 32.062 1.00 66.19 82 LYS A CA 1
ATOM 687 C C . LYS A 1 82 ? -22.473 -26.950 32.682 1.00 66.19 82 LYS A C 1
ATOM 689 O O . LYS A 1 82 ? -22.382 -28.024 32.097 1.00 66.19 82 LYS A O 1
ATOM 694 N N . LYS A 1 83 ? -21.883 -26.726 33.859 1.00 61.34 83 LYS A N 1
ATOM 695 C CA . LYS A 1 83 ? -21.412 -27.832 34.697 1.00 61.34 83 LYS A CA 1
ATOM 696 C C . LYS A 1 83 ? -22.639 -28.634 35.123 1.00 61.34 83 LYS A C 1
ATOM 698 O O . LYS A 1 83 ? -23.412 -28.163 35.960 1.00 61.34 83 LYS A O 1
ATOM 703 N N . ASP A 1 84 ? -22.820 -29.820 34.556 1.00 60.41 84 ASP A N 1
ATOM 704 C CA . ASP A 1 84 ? -23.731 -30.797 35.141 1.00 60.41 84 ASP A CA 1
ATOM 705 C C . ASP A 1 84 ? -23.198 -31.151 36.533 1.00 60.41 84 ASP A C 1
ATOM 707 O O . ASP A 1 84 ? -22.037 -31.525 36.705 1.00 60.41 84 ASP A O 1
ATOM 711 N N . LYS A 1 85 ? -24.035 -30.959 37.557 1.00 58.34 85 LYS A N 1
ATOM 712 C CA . LYS A 1 85 ? -23.695 -31.117 38.984 1.00 58.34 85 LYS A CA 1
ATOM 713 C C . LYS A 1 85 ? -23.466 -32.578 39.407 1.00 58.34 85 LYS A C 1
ATOM 715 O O . LYS A 1 85 ? -23.627 -32.906 40.576 1.00 58.34 85 LYS A O 1
ATOM 720 N N . THR A 1 86 ? -23.110 -33.464 38.487 1.00 56.56 86 THR A N 1
ATOM 721 C CA . THR A 1 86 ? -22.953 -34.900 38.750 1.00 56.56 86 THR A CA 1
ATOM 722 C C . THR A 1 86 ? -21.521 -35.377 38.550 1.00 56.56 86 THR A C 1
ATOM 724 O O . THR A 1 86 ? -21.306 -36.530 38.190 1.00 56.56 86 THR A O 1
ATOM 727 N N . PHE A 1 87 ? -20.529 -34.518 38.801 1.00 53.19 87 PHE A N 1
ATOM 728 C CA . PHE A 1 87 ? -19.186 -35.011 39.088 1.00 53.19 87 PHE A CA 1
ATOM 729 C C . PHE A 1 87 ? -19.126 -35.377 40.571 1.00 53.19 87 PHE A C 1
ATOM 731 O O . PHE A 1 87 ? -18.883 -34.530 41.429 1.00 53.19 87 PHE A O 1
ATOM 738 N N . VAL A 1 88 ? -19.453 -36.636 40.859 1.00 55.91 88 VAL A N 1
ATOM 739 C CA . VAL A 1 88 ? -19.104 -37.266 42.129 1.00 55.91 88 VAL A CA 1
ATOM 740 C C . VAL A 1 88 ? -17.643 -37.669 41.986 1.00 55.91 88 VAL A C 1
ATOM 742 O O . VAL A 1 88 ? -17.310 -38.503 41.147 1.00 55.91 88 VAL A O 1
ATOM 745 N N . GLU A 1 89 ? -16.787 -36.991 42.740 1.00 52.41 89 GLU A N 1
ATOM 746 C CA . GL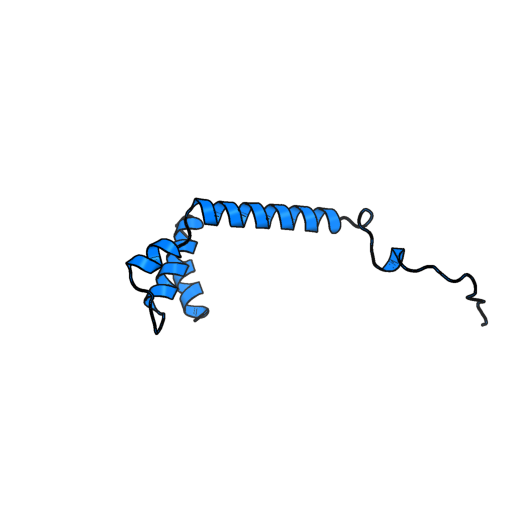U A 1 89 ? -15.404 -37.384 42.976 1.00 52.41 89 GLU A CA 1
ATOM 747 C C . GLU A 1 89 ? -15.428 -38.789 43.589 1.00 52.41 89 GLU A C 1
ATOM 749 O O . GLU A 1 89 ? -15.936 -38.983 44.692 1.00 52.41 89 GLU A O 1
ATOM 754 N N . TRP A 1 90 ? -14.978 -39.778 42.823 1.00 57.12 90 TRP A N 1
ATOM 755 C CA . TRP A 1 90 ? -14.648 -41.102 43.332 1.00 57.12 90 TRP A CA 1
ATOM 756 C C . TRP A 1 90 ? -13.148 -41.283 43.107 1.00 57.12 90 TRP A C 1
ATOM 758 O O . TRP A 1 90 ? -12.736 -41.343 41.950 1.00 57.12 90 TRP A O 1
ATOM 768 N N . ASP A 1 91 ? -12.420 -41.276 44.229 1.00 46.88 91 ASP A N 1
ATOM 769 C CA . ASP A 1 91 ? -11.018 -41.656 44.496 1.00 46.88 91 ASP A CA 1
ATOM 770 C C . ASP A 1 91 ? -9.975 -41.541 43.365 1.00 46.88 91 ASP A C 1
ATOM 772 O O . ASP A 1 91 ? -9.971 -42.371 42.425 1.00 46.88 91 ASP A O 1
#

Mean predicted aligned error: 11.98 Å

Organism: NCBI:txid2316025

pLDDT: mean 82.88, std 14.55, range [46.88, 96.75]

Secondary structure (DSSP, 8-state):
-HHHHHHHHHHTTTS-HHHHHHHHHHHHHHT-SSPPPHHHHHHHSPPHHHHHHHHHHHHHHHHHHHHHTSTTSS--GGGG----S------

Sequence (91 aa):
MNARLREMLRNHRGLSIERRIKAVYWWCYMHSPKPLPLSEIIKVMPTDQSITAIYQRMNEKHRLEKTLSIWGDAIVWSDLHKKDKTFVEWD

Solvent-accessible surface area (backbone atoms only — not comparable to full-atom values): 5769 Å² total; per-residue (Å²): 109,72,66,60,54,51,51,53,51,60,78,42,64,90,49,56,70,67,58,43,51,48,49,51,54,50,53,51,46,77,68,40,97,74,57,70,57,74,83,53,43,68,74,71,53,82,46,72,67,58,52,50,52,50,51,53,53,52,50,52,50,51,50,50,52,52,57,54,64,48,83,85,83,54,96,48,77,75,77,72,56,78,77,70,92,75,77,74,89,75,134

Foldseek 3Di:
DVVVLVVLCVVCVVDDPLVNLLSSLVVCQVPDPDHDPPVVCVVVRDDPVNVVVVVVVVVVVVVVVVVVVPPDDDDDPVNVDDDPPPPDDDD

Radius of gyration: 23.97 Å; Cα contacts (8 Å, |Δi|>4): 21; chains: 1; bounding box: 38×50×64 Å